Protein AF-A0AAV0XV96-F1 (afdb_monomer_lite)

InterPro domains:
  IPR049012 Mutator-like transposase domain [PF20700] (15-110)

Structure (mmCIF, N/CA/C/O backbone):
data_AF-A0AAV0XV96-F1
#
_entry.id   AF-A0AAV0XV96-F1
#
loop_
_atom_site.group_PDB
_atom_site.id
_atom_site.type_symbol
_atom_site.label_atom_id
_atom_site.label_alt_id
_atom_site.label_comp_id
_atom_site.label_asym_id
_atom_site.label_entity_id
_atom_site.label_seq_id
_atom_site.pdbx_PDB_ins_code
_atom_site.Cartn_x
_atom_site.Cartn_y
_atom_site.Cartn_z
_atom_site.occupancy
_atom_site.B_iso_or_equiv
_atom_site.auth_seq_id
_atom_site.auth_comp_id
_atom_site.auth_asym_id
_atom_site.auth_atom_id
_atom_site.pdbx_PDB_model_num
ATOM 1 N N . MET A 1 1 ? -26.599 -10.083 -24.992 1.00 32.66 1 MET A N 1
ATOM 2 C CA . MET A 1 1 ? -27.400 -9.440 -23.931 1.00 32.66 1 MET A CA 1
ATOM 3 C C . MET A 1 1 ? -26.668 -9.660 -22.615 1.00 32.66 1 MET A C 1
ATOM 5 O O . MET A 1 1 ? -26.864 -10.673 -21.962 1.00 32.66 1 MET A O 1
ATOM 9 N N . ILE A 1 2 ? -25.688 -8.797 -22.332 1.00 37.12 2 ILE A N 1
ATOM 10 C CA . ILE A 1 2 ? -24.841 -8.894 -21.138 1.00 37.12 2 ILE A CA 1
ATOM 11 C C . ILE A 1 2 ? -25.643 -8.289 -19.993 1.00 37.12 2 ILE A C 1
ATOM 13 O O . ILE A 1 2 ? -26.093 -7.149 -20.080 1.00 37.12 2 ILE A O 1
ATOM 17 N N . ILE A 1 3 ? -25.902 -9.105 -18.979 1.00 38.03 3 ILE A N 1
ATOM 18 C CA . ILE A 1 3 ? -26.796 -8.780 -17.876 1.00 38.03 3 ILE A CA 1
ATOM 19 C C . ILE A 1 3 ? -26.149 -7.657 -17.066 1.00 38.03 3 ILE A C 1
ATOM 21 O O . ILE A 1 3 ? -25.098 -7.825 -16.452 1.00 38.03 3 ILE A O 1
ATOM 25 N N . CYS A 1 4 ? -26.800 -6.499 -17.109 1.00 41.72 4 CYS A N 1
ATOM 26 C CA . CYS A 1 4 ? -26.553 -5.348 -16.264 1.00 41.72 4 CYS A CA 1
ATOM 27 C C . CYS A 1 4 ? -26.964 -5.722 -14.833 1.00 41.72 4 CYS A C 1
ATOM 29 O O . CYS A 1 4 ? -28.120 -5.558 -14.448 1.00 41.72 4 CYS A O 1
ATOM 31 N N . ILE A 1 5 ? -26.042 -6.297 -14.056 1.00 44.72 5 ILE A N 1
ATOM 32 C CA . ILE A 1 5 ? -26.267 -6.512 -12.626 1.00 44.72 5 ILE A CA 1
ATOM 33 C C . ILE A 1 5 ? -26.076 -5.166 -11.935 1.00 44.72 5 ILE A C 1
ATOM 35 O O . ILE A 1 5 ? -24.977 -4.620 -11.868 1.00 44.72 5 ILE A O 1
ATOM 39 N N . SER A 1 6 ? -27.217 -4.641 -11.495 1.00 35.25 6 SER A N 1
ATOM 40 C CA . SER A 1 6 ? -27.428 -3.531 -10.574 1.00 35.25 6 SER A CA 1
ATOM 41 C C . SER A 1 6 ? -26.210 -3.204 -9.702 1.00 35.25 6 SER A C 1
ATOM 43 O O . SER A 1 6 ? -25.800 -4.001 -8.857 1.00 35.25 6 SER A O 1
ATOM 45 N N . LEU A 1 7 ? -25.682 -1.990 -9.884 1.00 40.41 7 LEU A N 1
ATOM 46 C CA . LEU A 1 7 ? -24.755 -1.321 -8.976 1.00 40.41 7 LEU A CA 1
ATOM 47 C C . LEU A 1 7 ? -25.396 -1.185 -7.586 1.00 40.41 7 LEU A C 1
ATOM 49 O O . LEU A 1 7 ? -26.029 -0.180 -7.278 1.00 40.41 7 LEU A O 1
ATOM 53 N N . HIS A 1 8 ? -25.199 -2.179 -6.726 1.00 35.69 8 HIS A N 1
ATOM 54 C CA . HIS A 1 8 ? -25.162 -1.956 -5.288 1.00 35.69 8 HIS A CA 1
ATOM 55 C C . HIS A 1 8 ? -23.703 -2.015 -4.849 1.00 35.69 8 HIS A C 1
ATOM 57 O O . HIS A 1 8 ? -23.004 -3.006 -5.044 1.00 35.69 8 HIS A O 1
ATOM 63 N N . ILE A 1 9 ? -23.245 -0.886 -4.318 1.00 42.03 9 ILE A N 1
ATOM 64 C CA . ILE A 1 9 ? -21.891 -0.596 -3.858 1.00 42.03 9 ILE A CA 1
ATOM 65 C C . ILE A 1 9 ? -21.509 -1.585 -2.746 1.00 42.03 9 ILE A C 1
ATOM 67 O O . ILE A 1 9 ? -21.717 -1.327 -1.569 1.00 42.03 9 ILE A O 1
ATOM 71 N N . TYR A 1 10 ? -20.933 -2.720 -3.122 1.00 41.34 10 TYR A N 1
ATOM 72 C CA . TYR A 1 10 ? -19.975 -3.444 -2.298 1.00 41.34 10 TYR A CA 1
ATOM 73 C C . TYR A 1 10 ? -18.677 -3.421 -3.088 1.00 41.34 10 TYR A C 1
ATOM 75 O O . TYR A 1 10 ? -18.564 -4.047 -4.142 1.00 41.34 10 TYR A O 1
ATOM 83 N N . SER A 1 11 ? -17.706 -2.633 -2.625 1.00 51.78 11 SER A N 1
ATOM 84 C CA . SER A 1 11 ? -16.363 -2.657 -3.197 1.00 51.78 11 SER A CA 1
ATOM 85 C C . SER A 1 11 ? -15.722 -3.982 -2.804 1.00 51.78 11 SER A C 1
ATOM 87 O O . SER A 1 11 ? -15.035 -4.092 -1.793 1.00 51.78 11 SER A O 1
ATOM 89 N N . VAL A 1 12 ? -16.035 -5.042 -3.546 1.00 58.38 12 VAL A N 1
ATOM 90 C CA . VAL A 1 12 ? -15.487 -6.346 -3.223 1.00 58.38 12 VAL A CA 1
ATOM 91 C C . VAL A 1 12 ? -13.979 -6.264 -3.437 1.00 58.38 12 VAL A C 1
ATOM 93 O O . VAL A 1 12 ? -13.485 -6.072 -4.552 1.00 58.38 12 VAL A O 1
ATOM 96 N N . LEU A 1 13 ? -13.248 -6.326 -2.327 1.00 71.44 13 LEU A N 1
ATOM 97 C CA . LEU A 1 13 ? -11.799 -6.384 -2.309 1.00 71.44 13 LEU A CA 1
ATOM 98 C C . LEU A 1 13 ? -11.354 -7.671 -3.002 1.00 71.44 13 LEU A C 1
ATOM 100 O O . LEU A 1 13 ? -11.260 -8.725 -2.384 1.00 71.44 13 LEU A O 1
ATOM 104 N N . PHE A 1 14 ? -11.070 -7.583 -4.295 1.00 76.44 14 PHE A N 1
ATOM 105 C CA . PHE A 1 14 ? -10.566 -8.712 -5.065 1.00 76.44 14 PHE A CA 1
ATOM 106 C C . PHE A 1 14 ? -9.098 -8.540 -5.439 1.00 76.44 14 PHE A C 1
ATOM 108 O O . PHE A 1 14 ? -8.624 -7.429 -5.722 1.00 76.44 14 PHE A O 1
ATOM 115 N N . GLY A 1 15 ? -8.385 -9.663 -5.493 1.00 82.75 15 GLY A N 1
ATOM 116 C CA . GLY A 1 15 ? -7.006 -9.731 -5.960 1.00 82.75 15 GLY A CA 1
ATOM 117 C C . GLY A 1 15 ? -5.966 -9.410 -4.893 1.00 82.75 15 GLY A C 1
ATOM 118 O O . GLY A 1 15 ? -6.282 -8.917 -3.811 1.00 82.75 15 GLY A O 1
ATOM 119 N N . ARG A 1 16 ? -4.700 -9.665 -5.229 1.00 87.56 16 ARG A N 1
ATOM 120 C CA . ARG A 1 16 ? -3.553 -9.454 -4.336 1.00 87.56 16 ARG A CA 1
ATOM 121 C C . ARG A 1 16 ? -3.050 -8.009 -4.417 1.00 87.56 16 ARG A C 1
ATOM 123 O O . ARG A 1 16 ? -3.112 -7.386 -5.480 1.00 87.56 16 ARG A O 1
ATOM 130 N N . ARG A 1 17 ? -2.541 -7.480 -3.299 1.00 89.88 17 ARG A N 1
ATOM 131 C CA . ARG A 1 17 ? -1.892 -6.158 -3.206 1.00 89.88 17 ARG A CA 1
ATOM 132 C C . ARG A 1 17 ? -0.466 -6.311 -2.709 1.00 89.88 17 ARG A C 1
ATOM 134 O O . ARG A 1 17 ? -0.184 -7.195 -1.908 1.00 89.88 17 ARG A O 1
ATOM 141 N N . ILE A 1 18 ? 0.405 -5.428 -3.179 1.00 90.06 18 ILE A N 1
ATOM 142 C CA . ILE A 1 18 ? 1.759 -5.289 -2.648 1.00 90.06 18 ILE A CA 1
ATOM 143 C C . ILE A 1 18 ? 1.667 -4.333 -1.464 1.00 90.06 18 ILE A C 1
ATOM 145 O O . ILE A 1 18 ? 1.134 -3.232 -1.609 1.00 90.06 18 ILE A O 1
ATOM 149 N N . VAL A 1 19 ? 2.135 -4.772 -0.299 1.00 92.75 19 VAL A N 1
ATOM 150 C CA . VAL A 1 19 ? 2.025 -4.015 0.951 1.00 92.75 19 VAL A CA 1
ATOM 151 C C . VAL A 1 19 ? 3.321 -4.100 1.748 1.00 92.75 19 VAL A C 1
ATOM 153 O O . VAL A 1 19 ? 3.970 -5.147 1.778 1.00 92.75 19 VAL A O 1
ATOM 156 N N . ASP A 1 20 ? 3.672 -3.014 2.426 1.00 92.69 20 ASP A N 1
ATOM 157 C CA . ASP A 1 20 ? 4.646 -3.017 3.509 1.00 92.69 20 ASP A CA 1
ATOM 158 C C . ASP A 1 20 ? 3.952 -3.536 4.776 1.00 92.69 20 ASP A C 1
ATOM 160 O O . ASP A 1 20 ? 3.213 -2.822 5.457 1.00 92.69 20 ASP A O 1
ATOM 164 N N . ILE A 1 21 ? 4.151 -4.825 5.060 1.00 93.50 21 ILE A N 1
ATOM 165 C CA . ILE A 1 21 ? 3.462 -5.539 6.142 1.00 93.50 21 ILE A CA 1
ATOM 166 C C . ILE A 1 21 ? 3.707 -4.869 7.500 1.00 93.50 21 ILE A C 1
ATOM 168 O O . ILE A 1 21 ? 2.774 -4.738 8.296 1.00 93.50 21 ILE A O 1
ATOM 172 N N . LYS A 1 22 ? 4.938 -4.414 7.764 1.00 93.12 22 LYS A N 1
ATOM 173 C CA . LYS A 1 22 ? 5.265 -3.747 9.027 1.00 93.12 22 LYS A CA 1
ATOM 174 C C . LYS A 1 22 ? 4.489 -2.439 9.150 1.00 93.12 22 LYS A C 1
ATOM 176 O O . LYS A 1 22 ? 3.852 -2.202 10.175 1.00 93.12 22 LYS A O 1
ATOM 181 N N . PHE A 1 23 ? 4.501 -1.630 8.095 1.00 92.88 23 PHE A N 1
ATOM 182 C CA . PHE A 1 23 ? 3.789 -0.357 8.077 1.00 92.88 23 PHE A CA 1
ATOM 183 C C . PHE A 1 23 ? 2.274 -0.527 8.268 1.00 92.88 23 PHE A C 1
ATOM 185 O O . PHE A 1 23 ? 1.639 0.275 8.955 1.00 92.88 23 PHE A O 1
ATOM 192 N N . ILE A 1 24 ? 1.685 -1.586 7.708 1.00 93.81 24 ILE A N 1
ATOM 193 C CA . ILE A 1 24 ? 0.269 -1.918 7.918 1.00 93.81 24 ILE A CA 1
ATOM 194 C C . ILE A 1 24 ? -0.021 -2.226 9.385 1.00 93.81 24 ILE A C 1
ATOM 196 O O . ILE A 1 24 ? -0.930 -1.632 9.964 1.00 93.81 24 ILE A O 1
ATOM 200 N N . PHE A 1 25 ? 0.741 -3.133 10.000 1.00 92.88 25 PHE A N 1
ATOM 201 C CA . PHE A 1 25 ? 0.496 -3.507 11.392 1.00 92.88 25 PHE A CA 1
ATOM 202 C C . PHE A 1 25 ? 0.725 -2.342 12.356 1.00 92.88 25 PHE A C 1
ATOM 204 O O . PHE A 1 25 ? -0.072 -2.160 13.277 1.00 92.88 25 PHE A O 1
ATOM 211 N N . ASP A 1 26 ? 1.735 -1.506 12.110 1.00 92.06 26 ASP A N 1
ATOM 212 C CA . ASP A 1 26 ? 1.980 -0.305 12.911 1.00 92.06 26 ASP A CA 1
ATOM 213 C C . ASP A 1 26 ? 0.784 0.671 12.845 1.00 92.06 26 ASP A C 1
ATOM 215 O O . ASP A 1 26 ? 0.364 1.201 13.875 1.00 92.06 26 ASP A O 1
ATOM 219 N N . GLN A 1 27 ? 0.179 0.865 11.663 1.00 91.69 27 GLN A N 1
ATOM 220 C CA . GLN A 1 27 ? -1.031 1.687 11.502 1.00 91.69 27 GLN A CA 1
ATOM 221 C C . GLN A 1 27 ? -2.247 1.083 12.217 1.00 91.69 27 GLN A C 1
ATOM 223 O O . GLN A 1 27 ? -2.990 1.813 12.874 1.00 91.69 27 GLN A O 1
ATOM 228 N N . ILE A 1 28 ? -2.440 -0.238 12.135 1.00 90.44 28 ILE A N 1
ATOM 229 C CA . ILE A 1 28 ? -3.534 -0.935 12.833 1.00 90.44 28 ILE A CA 1
ATOM 230 C C . ILE A 1 28 ? -3.390 -0.753 14.349 1.00 90.44 28 ILE A C 1
ATOM 232 O O . ILE A 1 28 ? -4.337 -0.333 15.015 1.00 90.44 28 ILE A O 1
ATOM 236 N N . LEU A 1 29 ? -2.199 -0.993 14.901 1.00 88.12 29 LEU A N 1
ATOM 237 C CA . LEU A 1 29 ? -1.934 -0.822 16.332 1.00 88.12 29 LEU A CA 1
ATOM 238 C C . LEU A 1 29 ? -2.086 0.639 16.777 1.00 88.12 29 LEU A C 1
ATOM 240 O O . LEU A 1 29 ? -2.634 0.905 17.848 1.00 88.12 29 LEU A O 1
ATOM 244 N N . ALA A 1 30 ? -1.643 1.593 15.954 1.00 84.81 30 ALA A N 1
ATOM 245 C CA . ALA A 1 30 ? -1.829 3.015 16.225 1.00 84.81 30 ALA A CA 1
ATOM 246 C C . ALA A 1 30 ? -3.312 3.420 16.206 1.00 84.81 30 ALA A C 1
ATOM 248 O O . ALA A 1 30 ? -3.722 4.253 17.022 1.00 84.81 30 ALA A O 1
ATOM 249 N N . SER A 1 31 ? -4.115 2.816 15.321 1.00 80.06 31 SER A N 1
ATOM 250 C CA . SER A 1 31 ? -5.546 3.106 15.201 1.00 80.06 31 SER A CA 1
ATOM 251 C C . SER A 1 31 ? -6.325 2.750 16.469 1.00 80.06 31 SER A C 1
ATOM 253 O O . SER A 1 31 ? -7.132 3.564 16.902 1.00 80.06 31 SER A O 1
ATOM 255 N N . ASN A 1 32 ? -5.988 1.639 17.138 1.00 72.94 32 ASN A N 1
ATOM 256 C CA . ASN A 1 32 ? 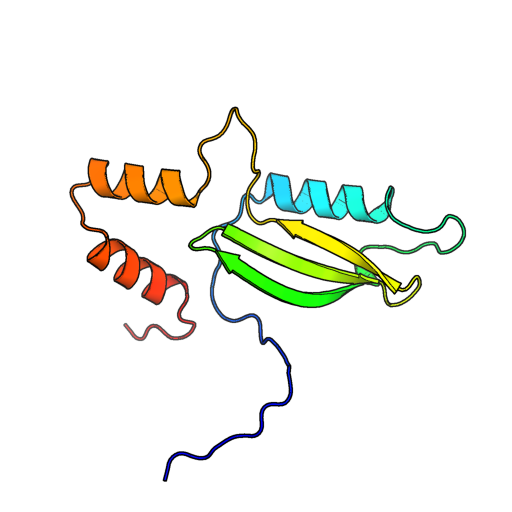-6.643 1.196 18.379 1.00 72.94 32 ASN A CA 1
ATOM 257 C C . ASN A 1 32 ? -6.561 2.218 19.523 1.00 72.94 32 ASN A C 1
ATOM 259 O O . ASN A 1 32 ? -7.459 2.280 20.351 1.00 72.94 32 ASN A O 1
ATOM 263 N N . ASN A 1 33 ? -5.487 3.010 19.587 1.00 61.34 33 ASN A N 1
ATOM 264 C CA . ASN A 1 33 ? -5.147 3.761 20.799 1.00 61.34 33 ASN A CA 1
ATOM 265 C C . ASN A 1 33 ? -5.241 5.286 20.658 1.00 61.34 33 ASN A C 1
ATOM 267 O O . ASN A 1 33 ? -5.324 5.980 21.670 1.00 61.34 33 ASN A O 1
ATOM 271 N N . LYS A 1 34 ? -5.159 5.837 19.438 1.00 60.56 34 LYS A N 1
ATOM 272 C CA . LYS A 1 34 ? -4.940 7.287 19.248 1.00 60.56 34 LYS A CA 1
ATOM 273 C C . LYS A 1 34 ? -6.125 8.055 18.672 1.00 60.56 34 LYS A C 1
ATOM 275 O O . LYS A 1 34 ? -6.275 9.229 18.994 1.00 60.56 34 LYS A O 1
ATOM 280 N N . ASN A 1 35 ? -6.952 7.422 17.845 1.00 61.22 35 ASN A N 1
ATOM 281 C CA . ASN A 1 35 ? -7.894 8.154 16.988 1.00 61.22 35 ASN A CA 1
ATOM 282 C C . ASN A 1 35 ? -9.345 8.094 17.463 1.00 61.22 35 ASN A C 1
ATOM 284 O O . ASN A 1 35 ? -10.223 8.621 16.789 1.00 61.22 35 ASN A O 1
ATOM 288 N N . HIS A 1 36 ? -9.610 7.464 18.604 1.00 70.56 36 HIS A N 1
ATOM 289 C CA . HIS A 1 36 ? -10.966 7.225 19.061 1.00 70.56 36 HIS A CA 1
ATOM 290 C C . HIS A 1 36 ? -11.364 8.064 20.281 1.00 70.56 36 HIS A C 1
ATOM 292 O O . HIS A 1 36 ? -10.529 8.449 21.100 1.00 70.56 36 HIS A O 1
ATOM 298 N N . ILE A 1 37 ? -12.666 8.358 20.395 1.00 68.75 37 ILE A N 1
ATOM 299 C CA . ILE A 1 37 ? -13.235 9.128 21.509 1.00 68.75 37 ILE A CA 1
ATOM 300 C C . ILE A 1 37 ? -13.030 8.346 22.810 1.00 68.75 37 ILE A C 1
ATOM 302 O O . ILE A 1 37 ? -13.539 7.235 22.959 1.00 68.75 37 ILE A O 1
ATOM 306 N N . LYS A 1 38 ? -12.315 8.955 23.766 1.00 59.94 38 LYS A N 1
ATOM 307 C CA . LYS A 1 38 ? -12.121 8.408 25.116 1.00 59.94 38 LYS A CA 1
ATOM 308 C C . LYS A 1 38 ? -13.491 8.160 25.759 1.00 59.94 38 LYS A C 1
ATOM 310 O O . LYS A 1 38 ? -14.216 9.111 26.032 1.00 59.94 38 LYS A O 1
ATOM 315 N N . GLY A 1 39 ? -13.841 6.892 25.968 1.00 59.38 39 GLY A N 1
ATOM 316 C CA . GLY A 1 39 ? -15.117 6.470 26.562 1.00 59.38 39 GLY A CA 1
ATOM 317 C C . GLY A 1 39 ? -15.744 5.261 25.869 1.00 59.38 39 GLY A C 1
ATOM 318 O O . GLY A 1 39 ? -16.410 4.466 26.523 1.00 59.38 39 GLY A O 1
ATOM 319 N N . PHE A 1 40 ? -15.463 5.072 24.578 1.00 60.44 40 PHE A N 1
ATOM 320 C CA . PHE A 1 40 ? -15.741 3.822 23.878 1.00 60.44 40 PHE A CA 1
ATOM 321 C C . PHE A 1 40 ? -14.430 3.038 23.785 1.00 60.44 40 PHE A C 1
ATOM 323 O O . PHE A 1 40 ? -13.465 3.532 23.210 1.00 60.44 40 PHE A O 1
ATOM 330 N N . ASP A 1 41 ? -14.376 1.840 24.365 1.00 71.25 41 ASP A N 1
ATOM 331 C CA . ASP A 1 41 ? -13.237 0.914 24.256 1.00 71.25 41 ASP A CA 1
ATOM 332 C C . ASP A 1 41 ? -13.202 0.280 22.853 1.00 71.25 41 ASP A C 1
ATOM 334 O O . ASP A 1 41 ? -13.448 -0.909 22.642 1.00 71.25 41 ASP A O 1
ATOM 338 N N . CYS A 1 42 ? -13.063 1.121 21.830 1.00 78.31 42 CYS A N 1
ATOM 339 C CA . CYS A 1 42 ? -13.137 0.691 20.446 1.00 78.31 42 CYS A CA 1
ATOM 340 C C . CYS A 1 42 ? -11.769 0.255 19.924 1.00 78.31 42 CYS A C 1
ATOM 342 O O . CYS A 1 42 ? -10.809 1.016 19.900 1.00 78.31 42 CYS A O 1
ATOM 344 N N . SER A 1 43 ? -11.742 -0.979 19.428 1.00 83.75 43 SER A N 1
ATOM 345 C CA . SER A 1 43 ? -10.624 -1.585 18.714 1.00 83.75 43 SER A CA 1
ATOM 346 C C . SER A 1 43 ? -10.882 -1.594 17.202 1.00 83.75 43 SER A C 1
ATOM 348 O O . SER A 1 43 ? -12.024 -1.477 16.746 1.00 83.75 43 SER A O 1
ATOM 350 N N . PHE A 1 44 ? -9.832 -1.810 16.413 1.00 85.06 44 PHE A N 1
ATOM 351 C CA . PHE A 1 44 ? -9.877 -2.015 14.968 1.00 85.06 44 PHE A CA 1
ATOM 352 C C . PHE A 1 44 ? -10.835 -3.146 14.570 1.00 85.06 44 PHE A C 1
ATOM 354 O O . PHE A 1 44 ? -11.464 -3.065 13.522 1.00 85.06 44 PHE A O 1
ATOM 361 N N . ILE A 1 45 ? -11.035 -4.145 15.439 1.00 87.19 45 ILE A N 1
ATOM 362 C CA . ILE A 1 45 ? -12.024 -5.225 15.251 1.00 87.19 45 ILE A CA 1
ATOM 363 C C . ILE A 1 45 ? -13.447 -4.669 15.060 1.00 87.19 45 ILE A C 1
ATOM 365 O O . ILE A 1 45 ? -14.243 -5.237 14.316 1.00 87.19 45 ILE A O 1
ATOM 369 N N . ASN A 1 46 ? -13.759 -3.528 15.681 1.00 87.38 46 ASN A N 1
ATOM 370 C CA . ASN A 1 46 ? -15.058 -2.862 15.562 1.00 87.38 46 ASN A CA 1
ATOM 371 C C . ASN A 1 46 ? -15.166 -1.984 14.306 1.00 87.38 46 ASN A C 1
ATOM 373 O O . ASN A 1 46 ? -16.147 -1.252 14.152 1.00 87.38 46 ASN A O 1
ATOM 377 N N . SER A 1 47 ? -14.158 -1.998 13.434 1.00 88.31 47 SER A N 1
ATOM 378 C CA . SER A 1 47 ? -14.139 -1.215 12.204 1.00 88.31 47 SER A CA 1
ATOM 379 C C . SER A 1 47 ? -14.553 -2.050 11.002 1.00 88.31 47 SER A C 1
ATOM 381 O O . SER A 1 47 ? -14.157 -3.202 10.848 1.00 88.31 47 SER A O 1
ATOM 383 N N . GLU A 1 48 ? -15.344 -1.450 10.120 1.00 91.56 48 GLU A N 1
ATOM 384 C CA . GLU A 1 48 ? -15.664 -2.005 8.810 1.00 91.56 48 GLU A CA 1
ATOM 385 C C . GLU A 1 48 ? -14.910 -1.271 7.717 1.00 91.56 48 GLU A C 1
ATOM 387 O O . GLU A 1 48 ? -14.711 -0.059 7.778 1.00 91.56 48 GLU A O 1
ATOM 392 N N . LEU A 1 49 ? -14.502 -2.010 6.692 1.00 90.94 49 LEU A N 1
ATOM 393 C CA . LEU A 1 49 ? -13.973 -1.407 5.486 1.00 90.94 49 LEU A CA 1
ATOM 394 C C . LEU A 1 49 ? -15.117 -0.801 4.669 1.00 90.94 49 LEU A C 1
ATOM 396 O O . LEU A 1 49 ? -16.033 -1.510 4.261 1.00 90.94 49 LEU A O 1
ATOM 400 N N . ILE A 1 50 ? -15.011 0.487 4.363 1.00 91.56 50 ILE A N 1
ATOM 401 C CA . ILE A 1 50 ? -15.949 1.201 3.493 1.00 91.56 50 ILE A CA 1
ATOM 402 C C . ILE A 1 50 ? -15.528 1.058 2.030 1.00 91.56 50 ILE A C 1
ATOM 404 O O . ILE A 1 50 ? -16.339 0.759 1.152 1.00 91.56 50 ILE A O 1
ATOM 408 N N . LYS A 1 51 ? -14.252 1.347 1.752 1.00 89.56 51 LYS A N 1
ATOM 409 C CA . LYS A 1 51 ? -13.723 1.401 0.386 1.00 89.56 51 LYS A CA 1
ATOM 410 C C . LYS A 1 51 ? -12.212 1.241 0.333 1.00 89.56 51 LYS A C 1
ATOM 412 O O . LYS A 1 51 ? -11.494 1.525 1.290 1.00 89.56 51 LYS A O 1
ATOM 417 N N . GLU A 1 52 ? -11.741 0.877 -0.850 1.00 90.94 52 GLU A N 1
ATOM 418 C CA . GLU A 1 52 ? -10.336 0.898 -1.238 1.00 90.94 52 GLU A CA 1
ATOM 419 C C . GLU A 1 52 ? -10.140 1.874 -2.401 1.00 90.94 52 GLU A C 1
ATOM 421 O O . GLU A 1 52 ? -10.855 1.817 -3.402 1.00 90.94 52 GLU A O 1
ATOM 426 N N . THR A 1 53 ? -9.131 2.734 -2.292 1.00 90.6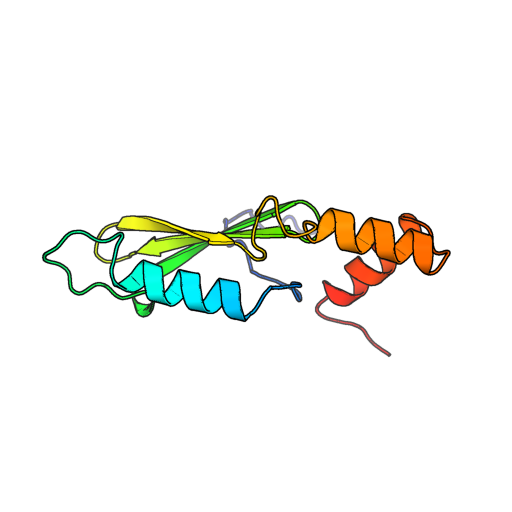9 53 THR A N 1
ATOM 427 C CA . THR A 1 53 ? -8.644 3.566 -3.395 1.00 90.69 53 THR A CA 1
ATOM 428 C C . THR A 1 53 ? -7.293 3.036 -3.852 1.00 90.69 53 THR A C 1
ATOM 430 O O . THR A 1 53 ? -6.409 2.797 -3.031 1.00 90.69 53 THR A O 1
ATOM 433 N N . ARG A 1 54 ? -7.106 2.889 -5.166 1.00 89.19 54 ARG A N 1
ATOM 434 C CA . ARG A 1 54 ? -5.856 2.403 -5.766 1.00 89.19 54 ARG A CA 1
ATOM 435 C C . ARG A 1 54 ? -5.248 3.472 -6.667 1.00 89.19 54 ARG A C 1
ATOM 437 O O . ARG A 1 54 ? -5.939 4.029 -7.518 1.00 89.19 54 ARG A O 1
ATOM 444 N N . LYS A 1 55 ? -3.953 3.731 -6.503 1.00 89.88 55 LYS A N 1
ATOM 445 C CA . LYS A 1 55 ? -3.142 4.610 -7.356 1.00 89.88 55 LYS A CA 1
ATOM 446 C C . LYS A 1 55 ? -1.907 3.828 -7.801 1.00 89.88 55 LYS A C 1
ATOM 448 O O . LYS A 1 55 ? -0.878 3.848 -7.128 1.00 89.88 55 LYS A O 1
ATOM 453 N N . GLY A 1 56 ? -2.027 3.098 -8.909 1.00 89.75 56 GLY A N 1
ATOM 454 C CA . GLY A 1 56 ? -1.015 2.121 -9.321 1.00 89.75 56 GLY A CA 1
ATOM 455 C C . GLY A 1 56 ? -0.933 0.960 -8.324 1.00 89.75 56 GLY A C 1
ATOM 456 O O . GLY A 1 56 ? -1.941 0.312 -8.048 1.00 89.75 56 GLY A O 1
ATOM 457 N N . PHE A 1 57 ? 0.255 0.726 -7.773 1.00 91.00 57 PHE A N 1
ATOM 458 C CA . PHE A 1 57 ? 0.529 -0.262 -6.728 1.00 91.00 57 PHE A CA 1
ATOM 459 C C . PHE A 1 57 ? 0.253 0.254 -5.309 1.00 91.00 57 PHE A C 1
ATOM 461 O O . PHE A 1 57 ? 0.110 -0.555 -4.396 1.00 91.00 57 PHE A O 1
ATOM 468 N N . HIS A 1 58 ? 0.137 1.571 -5.108 1.00 92.94 58 HIS A N 1
ATOM 469 C CA . HIS A 1 58 ? -0.239 2.133 -3.810 1.00 92.94 58 HIS A CA 1
ATOM 470 C C . HIS A 1 58 ? -1.751 2.006 -3.577 1.00 92.94 58 HIS A C 1
ATOM 472 O O . HIS A 1 58 ? -2.555 2.380 -4.438 1.00 92.94 58 HIS A O 1
ATOM 478 N N . CYS A 1 59 ? -2.139 1.520 -2.401 1.00 92.75 59 CYS A N 1
ATOM 479 C CA . CYS A 1 59 ? -3.529 1.341 -1.992 1.00 92.75 59 CYS A CA 1
ATOM 480 C C . CYS A 1 59 ? -3.810 2.080 -0.682 1.00 92.75 59 CYS A C 1
ATOM 482 O O . CYS A 1 59 ? -2.955 2.164 0.199 1.00 92.75 59 CYS A O 1
ATOM 484 N N . SER A 1 60 ? -5.026 2.598 -0.552 1.00 93.56 60 SER A N 1
ATOM 485 C CA . SER A 1 60 ? -5.530 3.210 0.676 1.00 93.56 60 SER A CA 1
ATOM 486 C C . SER A 1 60 ? -6.883 2.601 1.018 1.00 93.56 60 SER A C 1
ATOM 488 O O . SER A 1 60 ? -7.807 2.645 0.203 1.00 93.56 60 SER A O 1
ATOM 490 N N . TRP A 1 61 ? -7.001 2.045 2.217 1.00 93.50 61 TRP A N 1
ATOM 491 C CA . TRP A 1 61 ? -8.219 1.439 2.740 1.00 93.50 61 TRP A CA 1
ATOM 492 C C . TRP A 1 61 ? -8.857 2.363 3.763 1.00 93.50 61 TRP A C 1
ATOM 494 O O . TRP A 1 61 ? -8.203 2.812 4.702 1.00 93.50 61 TRP A O 1
ATOM 504 N N . PHE A 1 62 ? -10.138 2.640 3.565 1.00 92.00 62 PHE A N 1
ATOM 505 C CA . PHE A 1 62 ? -10.928 3.514 4.416 1.00 92.00 62 PHE A CA 1
ATOM 506 C C . PHE A 1 62 ? -11.783 2.639 5.314 1.00 92.00 62 PHE A C 1
ATOM 508 O O . PHE A 1 62 ? -12.670 1.933 4.831 1.00 92.00 62 PHE A O 1
ATOM 515 N N . PHE A 1 63 ? -11.503 2.688 6.606 1.00 91.00 63 PHE A N 1
ATOM 516 C CA . PHE A 1 63 ? -12.234 1.975 7.636 1.00 91.00 63 PHE A CA 1
ATOM 517 C C . PHE A 1 63 ? -13.110 2.945 8.413 1.00 91.00 63 PHE A C 1
ATOM 519 O O . PHE A 1 63 ? -12.701 4.076 8.652 1.00 91.00 63 PHE A O 1
ATOM 526 N N . LYS A 1 64 ? -14.283 2.497 8.849 1.00 90.62 64 LYS A N 1
ATOM 527 C CA . LYS A 1 64 ? -15.152 3.235 9.764 1.00 90.62 64 LYS A CA 1
ATOM 528 C C . LYS A 1 64 ? -15.472 2.386 10.973 1.00 90.62 64 LYS A C 1
ATOM 530 O O . LYS A 1 64 ? -15.904 1.244 10.845 1.00 90.62 64 LYS A O 1
ATOM 535 N N . CYS A 1 65 ? -15.265 2.947 12.156 1.00 89.81 65 CYS A N 1
ATOM 536 C CA . CYS A 1 65 ? -15.636 2.284 13.396 1.00 89.81 65 CYS A CA 1
ATOM 537 C C . CYS A 1 65 ? -17.160 2.260 13.550 1.00 89.81 65 CYS A C 1
ATOM 539 O O . CYS A 1 65 ? -17.792 3.313 13.530 1.00 89.81 65 CYS A O 1
ATOM 541 N N . LYS A 1 66 ? -17.750 1.086 13.785 1.00 88.19 66 LYS A N 1
ATOM 542 C CA . LYS A 1 66 ? -19.200 0.939 14.003 1.00 88.19 66 LYS A CA 1
ATOM 543 C C . LYS A 1 66 ? -19.681 1.532 15.329 1.00 88.19 66 LYS A C 1
ATOM 545 O O . LYS A 1 66 ? -20.862 1.816 15.474 1.00 88.19 66 LYS A O 1
ATOM 550 N N . MET A 1 67 ? -18.772 1.706 16.291 1.00 87.12 67 MET A N 1
ATOM 551 C CA . MET A 1 67 ? -19.092 2.195 17.636 1.00 87.12 67 MET A CA 1
ATOM 552 C C . MET A 1 67 ? -19.063 3.723 17.700 1.00 87.12 67 MET A C 1
ATOM 554 O O . MET A 1 67 ? -20.027 4.348 18.125 1.00 87.12 67 MET A O 1
ATOM 558 N N . CYS A 1 68 ? -17.957 4.336 17.264 1.00 86.38 68 CYS A N 1
ATOM 559 C CA . CYS A 1 68 ? -17.752 5.782 17.378 1.00 86.38 68 CYS A CA 1
ATOM 560 C C . CYS A 1 68 ? -17.859 6.532 16.040 1.00 86.38 68 CYS A C 1
ATOM 562 O O . CYS A 1 68 ? -17.668 7.744 16.015 1.00 86.38 68 CYS A O 1
ATOM 564 N N . ASN A 1 69 ? -18.125 5.834 14.928 1.00 86.75 69 ASN A N 1
ATOM 565 C CA . ASN A 1 69 ? -18.270 6.389 13.574 1.00 86.75 69 ASN A CA 1
ATOM 566 C C . ASN A 1 69 ? -17.052 7.138 13.005 1.00 86.75 69 ASN A C 1
ATOM 568 O O . ASN A 1 69 ? -17.173 7.777 11.962 1.00 86.75 69 ASN A O 1
ATOM 572 N N . ILE A 1 70 ? -15.882 7.032 13.640 1.00 87.56 70 ILE A N 1
ATOM 573 C CA . ILE A 1 70 ? -14.645 7.661 13.161 1.00 87.56 70 ILE A CA 1
ATOM 574 C C . ILE A 1 70 ? -14.079 6.868 11.990 1.00 87.56 70 ILE A C 1
ATOM 576 O O . ILE A 1 70 ? -14.059 5.633 12.015 1.00 87.56 70 ILE A O 1
ATOM 580 N N . GLU A 1 71 ? -13.609 7.600 10.983 1.00 89.31 71 GLU A N 1
ATOM 581 C CA . GLU A 1 71 ? -12.941 7.045 9.817 1.00 89.31 71 GLU A CA 1
ATOM 582 C C . GLU A 1 71 ? -11.422 7.019 10.009 1.00 89.31 71 GLU A C 1
ATOM 584 O O . GLU A 1 71 ? -10.807 8.018 10.384 1.00 89.31 71 GLU A O 1
ATOM 589 N N . THR A 1 72 ? -10.816 5.875 9.708 1.00 90.44 72 THR A N 1
ATOM 590 C CA . THR A 1 72 ? -9.369 5.663 9.733 1.00 90.44 72 THR A CA 1
ATOM 591 C C . THR A 1 72 ? -8.914 5.222 8.352 1.00 90.44 72 THR A C 1
ATOM 593 O O . THR A 1 72 ? -9.536 4.368 7.720 1.00 90.44 72 THR A O 1
ATOM 596 N N . ILE A 1 73 ? -7.803 5.784 7.884 1.00 92.31 73 ILE A N 1
ATOM 597 C CA . ILE A 1 73 ? -7.192 5.410 6.611 1.00 92.31 73 ILE A CA 1
ATOM 598 C C . ILE A 1 73 ? -5.947 4.583 6.905 1.00 92.31 73 ILE A C 1
ATOM 600 O O . ILE A 1 73 ? -5.091 5.011 7.675 1.00 92.31 73 ILE A O 1
ATOM 604 N N . ILE A 1 74 ? -5.850 3.416 6.275 1.00 93.19 74 ILE A N 1
ATOM 605 C CA . ILE A 1 74 ? -4.656 2.571 6.292 1.00 93.19 74 ILE A CA 1
ATOM 606 C C . ILE A 1 74 ? -4.063 2.567 4.887 1.00 93.19 74 ILE A C 1
ATOM 608 O O . ILE A 1 74 ? -4.781 2.369 3.906 1.00 93.19 74 ILE A O 1
ATOM 612 N N . GLN A 1 75 ? -2.758 2.783 4.776 1.00 94.69 75 GLN A N 1
ATOM 613 C CA . GLN A 1 75 ? -2.045 2.856 3.500 1.00 94.69 75 GLN A CA 1
ATOM 614 C C . GLN A 1 75 ? -1.114 1.658 3.298 1.00 94.69 75 GLN A C 1
ATOM 616 O O . GLN A 1 75 ? -0.509 1.172 4.251 1.00 94.69 75 GLN A O 1
ATOM 621 N N . SER A 1 76 ? -0.981 1.202 2.048 1.00 93.75 76 SER A N 1
ATOM 622 C CA . SER A 1 76 ? -0.192 0.017 1.672 1.00 93.75 76 SER A CA 1
ATOM 623 C C . SER A 1 76 ? 1.312 0.186 1.810 1.00 93.75 76 SER A C 1
ATOM 625 O O . SER A 1 76 ? 2.020 -0.802 1.950 1.00 93.75 76 SER A O 1
ATOM 627 N N . ASP A 1 77 ? 1.804 1.409 1.688 1.00 92.19 77 ASP A N 1
ATOM 628 C CA . ASP A 1 77 ? 3.223 1.735 1.734 1.00 92.19 77 ASP A CA 1
ATOM 629 C C . ASP A 1 77 ? 3.376 3.143 2.302 1.00 92.19 77 ASP A C 1
ATOM 631 O O . ASP A 1 77 ? 2.464 3.969 2.178 1.00 92.19 77 ASP A O 1
ATOM 635 N N . ILE A 1 78 ? 4.516 3.388 2.933 1.00 85.06 78 ILE A N 1
ATOM 636 C CA . ILE A 1 78 ? 4.821 4.669 3.554 1.00 85.06 78 ILE A CA 1
ATOM 637 C C . ILE A 1 78 ? 5.210 5.688 2.481 1.00 85.06 78 ILE A C 1
ATOM 639 O O . ILE A 1 78 ? 6.032 5.410 1.609 1.00 85.06 78 ILE A O 1
ATOM 643 N N . ASP A 1 79 ? 4.633 6.883 2.564 1.00 74.25 79 ASP A N 1
ATOM 644 C CA . ASP A 1 79 ? 5.006 8.020 1.720 1.00 74.25 79 ASP A CA 1
ATOM 645 C C . ASP A 1 79 ? 5.996 8.903 2.504 1.00 74.25 79 ASP A C 1
ATOM 647 O O . ASP A 1 79 ? 5.670 9.994 2.969 1.00 74.25 79 ASP A O 1
ATOM 651 N N . ASP A 1 80 ? 7.195 8.363 2.757 1.00 80.38 80 ASP A N 1
ATOM 652 C CA . ASP A 1 80 ? 8.286 9.066 3.446 1.00 80.38 80 ASP A CA 1
ATOM 653 C C . ASP A 1 80 ? 9.319 9.590 2.439 1.00 80.38 80 ASP A C 1
ATOM 655 O O . ASP A 1 80 ? 9.607 8.954 1.425 1.00 80.38 80 ASP A O 1
ATOM 659 N N . LYS A 1 81 ? 9.940 10.733 2.745 1.00 76.69 81 LYS A N 1
ATOM 660 C CA . LYS A 1 81 ? 10.989 11.348 1.916 1.00 76.69 81 LYS A CA 1
ATOM 661 C C . LYS A 1 81 ? 12.228 10.459 1.784 1.00 76.69 81 LYS A C 1
ATOM 663 O O . LYS A 1 81 ? 12.960 10.592 0.807 1.00 76.69 81 LYS A O 1
ATOM 668 N N . ASN A 1 82 ? 12.450 9.563 2.745 1.00 84.69 82 ASN A N 1
ATOM 669 C CA . ASN A 1 82 ? 13.622 8.690 2.795 1.00 84.69 82 ASN A CA 1
ATOM 670 C C . ASN A 1 82 ? 13.429 7.348 2.069 1.00 84.69 82 ASN A C 1
ATOM 672 O O . ASN A 1 82 ? 14.390 6.591 1.933 1.00 84.69 82 ASN A O 1
ATOM 676 N N . LYS A 1 83 ? 12.213 7.032 1.603 1.00 86.06 83 LYS A N 1
ATOM 677 C CA . LYS A 1 83 ? 11.906 5.775 0.909 1.00 86.06 83 LYS A CA 1
ATOM 678 C C . LYS A 1 83 ? 11.422 6.071 -0.507 1.00 86.06 83 LYS A C 1
ATOM 680 O O . LYS A 1 83 ? 10.702 7.033 -0.747 1.00 86.06 83 LYS A O 1
ATOM 685 N N . ILE A 1 84 ? 11.807 5.234 -1.467 1.00 89.50 84 ILE A N 1
ATOM 686 C CA . ILE A 1 84 ? 11.259 5.314 -2.824 1.00 89.50 84 ILE A CA 1
ATOM 687 C C . ILE A 1 84 ? 9.819 4.772 -2.779 1.00 89.50 84 ILE A C 1
ATOM 689 O O . ILE A 1 84 ? 9.650 3.602 -2.434 1.00 89.50 84 ILE A O 1
ATOM 693 N N . PRO A 1 85 ? 8.794 5.559 -3.162 1.00 90.19 85 PRO A N 1
ATOM 694 C CA . PRO A 1 85 ? 7.415 5.080 -3.197 1.00 90.19 85 PRO A CA 1
ATOM 695 C C . PRO A 1 85 ? 7.257 3.885 -4.140 1.00 90.19 85 PRO A C 1
ATOM 697 O O . PRO A 1 85 ? 7.834 3.889 -5.234 1.00 90.19 85 PRO A O 1
ATOM 700 N N . ILE A 1 86 ? 6.417 2.910 -3.780 1.00 92.25 86 ILE A N 1
ATOM 701 C CA . ILE A 1 86 ? 6.257 1.653 -4.534 1.00 92.25 86 ILE A CA 1
ATOM 702 C C . ILE A 1 86 ? 6.075 1.825 -6.051 1.00 92.25 86 ILE A C 1
ATOM 704 O O . ILE A 1 86 ? 6.694 1.108 -6.832 1.00 92.25 86 ILE A O 1
ATOM 708 N N . ASN A 1 87 ? 5.288 2.805 -6.503 1.00 91.81 87 ASN A N 1
ATOM 709 C CA . ASN A 1 87 ? 5.075 3.037 -7.937 1.00 91.81 87 ASN A CA 1
ATOM 710 C C . ASN A 1 87 ? 6.374 3.400 -8.669 1.00 91.81 87 ASN A C 1
ATOM 712 O O . ASN A 1 87 ? 6.618 2.919 -9.774 1.00 91.81 87 ASN A O 1
ATOM 716 N N . LYS A 1 88 ? 7.215 4.231 -8.041 1.00 92.56 88 LYS A N 1
ATOM 717 C CA . LYS A 1 88 ? 8.537 4.583 -8.570 1.00 92.56 88 LYS A CA 1
ATOM 718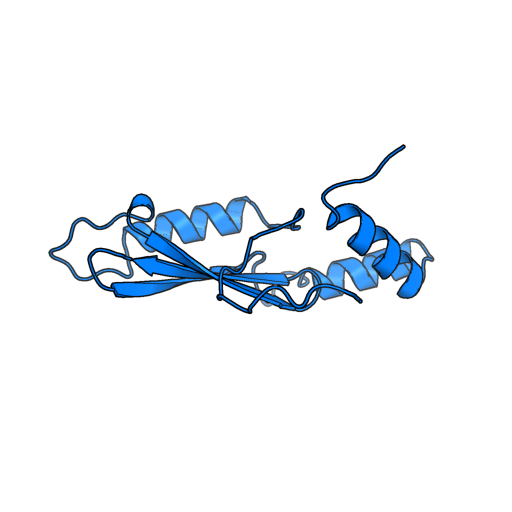 C C . LYS A 1 88 ? 9.495 3.404 -8.465 1.00 92.56 88 LYS A C 1
ATOM 720 O O . LYS A 1 88 ? 10.262 3.179 -9.391 1.00 92.56 88 LYS A O 1
ATOM 725 N N . ALA A 1 89 ? 9.428 2.632 -7.380 1.00 93.00 89 ALA A N 1
ATOM 726 C CA . ALA A 1 89 ? 10.255 1.442 -7.215 1.00 93.00 89 ALA A CA 1
ATOM 727 C C . ALA A 1 89 ? 9.997 0.424 -8.338 1.00 93.00 89 ALA A C 1
ATOM 729 O O . ALA A 1 89 ? 10.948 -0.060 -8.946 1.00 93.00 89 ALA A O 1
ATOM 730 N N . VAL A 1 90 ? 8.728 0.170 -8.682 1.00 93.44 90 VAL A N 1
ATOM 731 C CA . VAL A 1 90 ? 8.364 -0.732 -9.786 1.00 93.44 90 VAL A CA 1
ATOM 732 C C . VAL A 1 90 ? 8.824 -0.187 -11.141 1.00 93.44 90 VAL A C 1
ATOM 734 O O . VAL A 1 90 ? 9.384 -0.946 -11.925 1.00 93.44 90 VAL A O 1
ATOM 737 N N . ALA A 1 91 ? 8.646 1.109 -11.413 1.00 92.62 91 ALA A N 1
ATOM 738 C CA . ALA A 1 91 ? 9.118 1.719 -12.661 1.00 92.62 91 ALA A CA 1
ATOM 739 C C . ALA A 1 91 ? 10.656 1.692 -12.791 1.00 92.62 91 ALA A C 1
ATOM 741 O O . ALA A 1 91 ? 11.199 1.413 -13.857 1.00 92.62 91 ALA A O 1
ATOM 742 N N . ASN A 1 92 ? 11.383 1.928 -11.698 1.00 94.12 92 ASN A N 1
ATOM 743 C CA . ASN A 1 92 ? 12.844 1.840 -11.700 1.00 94.12 92 ASN A CA 1
ATOM 744 C C . ASN A 1 92 ? 13.309 0.392 -11.893 1.00 94.12 92 ASN A C 1
ATOM 746 O O . ASN A 1 92 ? 14.230 0.141 -12.668 1.00 94.12 92 ASN A O 1
ATOM 750 N N . ALA A 1 93 ? 12.650 -0.563 -11.231 1.00 93.88 93 ALA A N 1
ATOM 751 C CA . ALA A 1 93 ? 12.933 -1.983 -11.394 1.00 93.88 93 ALA A CA 1
ATOM 752 C C . ALA A 1 93 ? 12.651 -2.458 -12.826 1.00 93.88 93 ALA A C 1
ATOM 754 O O . ALA A 1 93 ? 13.448 -3.211 -13.379 1.00 93.88 93 ALA A O 1
ATOM 755 N N . SER A 1 94 ? 11.570 -1.988 -13.459 1.00 94.62 94 SER A N 1
ATOM 756 C CA . SER A 1 94 ? 11.258 -2.359 -14.841 1.00 94.62 94 SER A CA 1
ATOM 757 C C . SER A 1 94 ? 12.340 -1.896 -15.811 1.00 94.62 94 SER A C 1
ATOM 759 O O . SER A 1 94 ? 12.788 -2.680 -16.643 1.00 94.62 94 SER A O 1
ATOM 761 N N . ILE A 1 95 ? 12.827 -0.661 -15.643 1.00 94.00 95 ILE A N 1
ATOM 762 C CA . ILE A 1 95 ? 13.935 -0.120 -16.441 1.00 94.00 95 ILE A CA 1
ATOM 763 C C . ILE A 1 95 ? 15.218 -0.923 -16.198 1.00 94.00 95 ILE A C 1
ATOM 765 O O . IL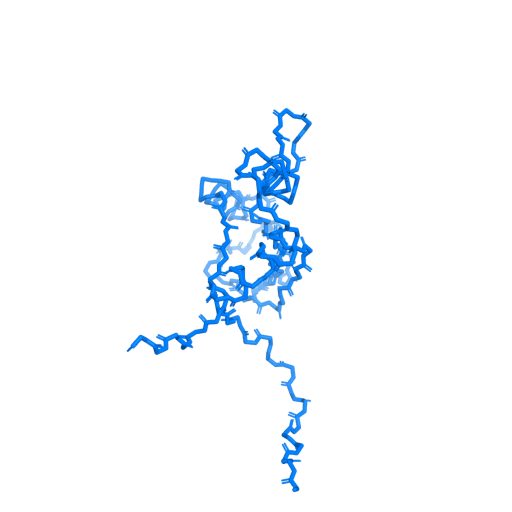E A 1 95 ? 15.883 -1.304 -17.156 1.00 94.00 95 ILE A O 1
ATOM 769 N N . ALA A 1 96 ? 15.546 -1.222 -14.937 1.00 95.75 96 ALA A N 1
ATOM 770 C CA . ALA A 1 96 ? 16.755 -1.967 -14.581 1.00 95.75 96 ALA A CA 1
ATOM 771 C C . ALA A 1 96 ? 16.768 -3.400 -15.143 1.00 95.75 96 ALA A C 1
ATOM 773 O O . ALA A 1 96 ? 17.824 -3.903 -15.516 1.00 95.75 96 ALA A O 1
ATOM 774 N N . VAL A 1 97 ? 15.601 -4.047 -15.222 1.00 95.31 97 VAL A N 1
ATOM 775 C CA . VAL A 1 97 ? 15.440 -5.400 -15.786 1.00 95.31 97 VAL A CA 1
ATOM 776 C C . VAL A 1 97 ? 15.293 -5.373 -17.318 1.00 95.31 97 VAL A C 1
ATOM 778 O O . VAL A 1 97 ? 15.373 -6.414 -17.964 1.00 95.31 97 VAL A O 1
ATOM 781 N N . GLY A 1 98 ? 15.119 -4.196 -17.924 1.00 94.69 98 GLY A N 1
ATOM 782 C CA . GLY A 1 98 ? 14.972 -4.043 -19.373 1.00 94.69 98 GLY A CA 1
ATOM 783 C C . GLY A 1 98 ? 13.573 -4.369 -19.906 1.00 94.69 98 GLY A C 1
ATOM 784 O O . GLY A 1 98 ? 13.434 -4.659 -21.092 1.00 94.69 98 GLY A O 1
ATOM 785 N N . ILE A 1 99 ? 12.538 -4.319 -19.057 1.00 94.12 99 ILE A N 1
ATOM 786 C CA . ILE A 1 99 ? 11.137 -4.520 -19.462 1.00 94.12 99 ILE A CA 1
ATOM 787 C C . ILE A 1 99 ? 10.376 -3.191 -19.552 1.00 94.12 99 ILE A C 1
ATOM 789 O O . ILE A 1 99 ? 10.618 -2.244 -18.799 1.00 94.12 99 ILE A O 1
ATOM 793 N N . GLY A 1 100 ? 9.416 -3.123 -20.473 1.00 91.38 100 GLY A N 1
ATOM 794 C CA . GLY A 1 100 ? 8.578 -1.942 -20.689 1.00 91.38 100 GLY A CA 1
ATOM 795 C C . GLY A 1 100 ? 7.376 -1.845 -19.740 1.00 91.38 100 GLY A C 1
ATOM 796 O O . GLY A 1 100 ? 6.954 -2.822 -19.120 1.00 91.38 100 GLY A O 1
ATOM 797 N N . TYR A 1 101 ? 6.752 -0.662 -19.685 1.00 89.50 101 TYR A N 1
ATOM 798 C CA . TYR A 1 101 ? 5.536 -0.416 -18.891 1.00 89.50 101 TYR A CA 1
ATOM 799 C C . TYR A 1 101 ? 4.362 -1.340 -19.255 1.00 89.50 101 TYR A C 1
ATOM 801 O O . TYR A 1 101 ? 3.592 -1.721 -18.374 1.00 89.50 101 TYR A O 1
ATOM 809 N N . SER A 1 102 ? 4.223 -1.721 -20.528 1.00 91.81 102 SER A N 1
ATOM 810 C CA . SER A 1 102 ? 3.191 -2.662 -20.987 1.00 91.81 102 SER A CA 1
ATOM 811 C C . SER A 1 102 ? 3.345 -4.038 -20.334 1.00 91.81 102 SER A C 1
ATOM 813 O O . SER A 1 102 ? 2.381 -4.562 -19.781 1.00 91.81 102 SER A O 1
ATOM 815 N N . GLN A 1 103 ? 4.569 -4.566 -20.296 1.00 93.69 103 GLN A N 1
ATOM 816 C CA . GLN A 1 103 ? 4.883 -5.860 -19.682 1.00 93.69 103 GLN A CA 1
ATOM 817 C C . GLN A 1 103 ? 4.655 -5.833 -18.164 1.00 93.69 103 GLN A C 1
ATOM 819 O O . GLN A 1 103 ? 4.088 -6.765 -17.596 1.00 93.69 103 GLN A O 1
ATOM 824 N N . VAL A 1 104 ? 5.022 -4.733 -17.498 1.00 92.69 104 VAL A N 1
ATOM 825 C CA . VAL A 1 104 ? 4.713 -4.529 -16.071 1.00 92.69 104 VAL A CA 1
ATOM 826 C C . VAL A 1 104 ? 3.204 -4.513 -15.833 1.00 92.69 104 VAL A C 1
ATOM 828 O O . VAL A 1 104 ? 2.723 -5.083 -14.850 1.00 92.69 104 VAL A O 1
ATOM 831 N N . ASN A 1 105 ? 2.436 -3.876 -16.720 1.00 90.38 105 ASN A N 1
ATOM 832 C CA . ASN A 1 105 ? 0.986 -3.825 -16.595 1.00 90.38 105 ASN A CA 1
ATOM 833 C C . ASN A 1 105 ? 0.361 -5.225 -16.721 1.00 90.38 105 ASN A C 1
ATOM 835 O O . ASN A 1 105 ? -0.448 -5.585 -15.867 1.00 90.38 105 ASN A O 1
ATOM 839 N N . GLU A 1 106 ? 0.782 -6.035 -17.693 1.00 90.56 106 GLU A N 1
ATOM 840 C CA . GLU A 1 106 ? 0.333 -7.429 -17.868 1.00 90.56 106 GLU A CA 1
ATOM 841 C C . GLU A 1 106 ? 0.690 -8.318 -16.669 1.00 90.56 106 GLU A C 1
ATOM 843 O O . GLU A 1 106 ? -0.168 -9.016 -16.114 1.00 90.56 106 GLU A O 1
ATOM 848 N N . PHE A 1 107 ? 1.934 -8.228 -16.196 1.00 89.50 107 PHE A N 1
ATOM 849 C CA . PHE A 1 107 ? 2.382 -8.932 -14.996 1.00 89.50 107 PHE A CA 1
ATOM 850 C C . PHE A 1 107 ? 1.544 -8.539 -13.770 1.00 89.50 107 PHE A C 1
ATOM 852 O O . PHE A 1 107 ? 1.028 -9.390 -13.039 1.00 89.50 107 PHE A O 1
ATOM 859 N N . SER A 1 108 ? 1.328 -7.236 -13.571 1.00 88.94 108 SER A N 1
ATOM 860 C CA . SER A 1 108 ? 0.530 -6.728 -12.453 1.00 88.94 108 SER A CA 1
ATOM 861 C C . SER A 1 108 ? -0.950 -7.103 -12.557 1.00 88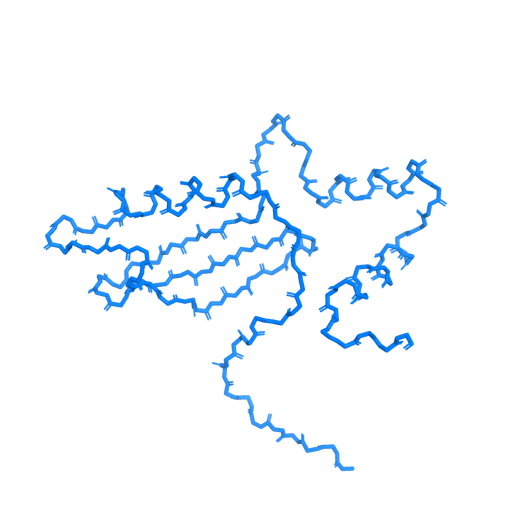.94 108 SER A C 1
ATOM 863 O O . SER A 1 108 ? -1.607 -7.272 -11.528 1.00 88.94 108 SER A O 1
ATOM 865 N N . ALA A 1 109 ? -1.501 -7.206 -13.770 1.00 86.38 109 ALA A N 1
ATOM 866 C CA . ALA A 1 109 ? -2.871 -7.648 -13.997 1.00 86.38 109 ALA A CA 1
ATOM 867 C C . ALA A 1 109 ? -3.023 -9.120 -13.597 1.00 86.38 109 ALA A C 1
ATOM 869 O O . ALA A 1 109 ? -3.976 -9.461 -12.898 1.00 86.38 109 ALA A O 1
ATOM 870 N N . SER A 1 110 ? -2.028 -9.946 -13.926 1.00 85.62 110 SER A N 1
ATOM 871 C CA . SER A 1 110 ? -1.981 -11.364 -13.556 1.00 85.62 110 SER A CA 1
ATOM 872 C C . SER A 1 110 ? -1.944 -11.552 -12.035 1.00 85.62 110 SER A C 1
ATOM 874 O O . SER A 1 110 ? -2.761 -12.289 -11.490 1.00 85.62 110 SER A O 1
ATOM 876 N N . ILE A 1 111 ? -1.103 -10.798 -11.314 1.00 85.75 111 ILE A N 1
ATOM 877 C CA . ILE A 1 111 ? -1.058 -10.828 -9.835 1.00 85.75 111 ILE A CA 1
ATOM 878 C C . ILE A 1 111 ? -2.389 -10.394 -9.202 1.00 85.75 111 ILE A C 1
ATOM 880 O O . ILE A 1 111 ? -2.799 -10.918 -8.162 1.00 85.75 111 ILE A O 1
ATOM 884 N N . ARG A 1 112 ? -3.054 -9.401 -9.801 1.00 79.69 112 ARG A N 1
ATOM 885 C CA . ARG A 1 112 ? -4.332 -8.869 -9.308 1.00 79.69 112 ARG A CA 1
ATOM 886 C C . ARG A 1 112 ? -5.520 -9.767 -9.653 1.00 79.69 112 ARG A C 1
ATOM 888 O O . ARG A 1 112 ? -6.559 -9.635 -9.011 1.00 79.69 112 ARG A O 1
ATOM 895 N N . SER A 1 113 ? -5.396 -10.645 -10.643 1.00 74.38 113 SER A N 1
ATOM 896 C CA . SER A 1 113 ? -6.454 -11.577 -11.023 1.00 74.38 113 SER A CA 1
ATOM 897 C C . SER A 1 113 ? -6.580 -12.719 -10.006 1.00 74.38 113 SER A C 1
ATOM 899 O O . SER A 1 113 ? -5.592 -13.179 -9.440 1.00 74.38 113 SER A O 1
ATOM 901 N N . HIS A 1 114 ? -7.815 -13.140 -9.719 1.00 57.34 114 HIS A N 1
ATOM 902 C CA . HIS A 1 114 ? -8.095 -14.181 -8.720 1.00 57.34 114 HIS A CA 1
ATOM 903 C C . HIS A 1 114 ? -8.081 -15.604 -9.309 1.00 57.34 114 HIS A C 1
ATOM 905 O O . HIS A 1 114 ? -7.953 -16.561 -8.552 1.00 57.34 114 HIS A O 1
ATOM 911 N N . ASN A 1 115 ? -8.172 -15.720 -10.642 1.00 47.47 115 ASN A N 1
ATOM 912 C CA . ASN A 1 115 ? -8.162 -16.969 -11.401 1.00 47.47 115 ASN A CA 1
ATOM 913 C C . ASN A 1 115 ? -7.082 -16.887 -12.481 1.00 47.47 115 ASN A C 1
ATOM 915 O O . ASN A 1 115 ? -7.277 -16.229 -13.502 1.00 47.47 115 ASN A O 1
ATOM 919 N N . PHE A 1 116 ? -5.963 -17.563 -12.251 1.0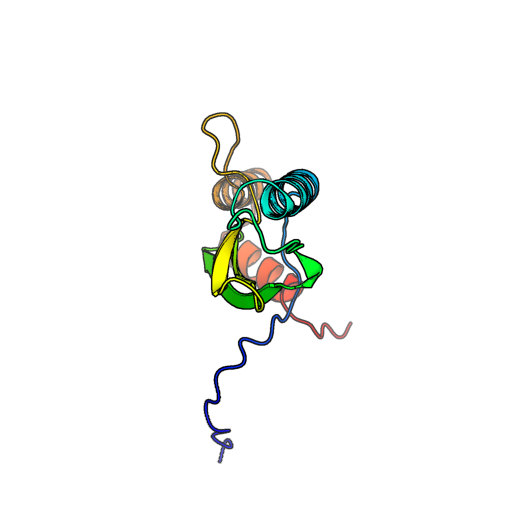0 44.22 116 PHE A N 1
ATOM 920 C CA . PHE A 1 116 ? -4.976 -17.841 -13.284 1.00 44.22 116 PHE A CA 1
ATOM 921 C C . PHE A 1 116 ? -4.976 -19.358 -13.485 1.00 44.22 116 PHE A C 1
ATOM 923 O O . PHE A 1 116 ? -4.535 -20.090 -12.601 1.00 44.22 116 PHE A O 1
ATOM 930 N N . PHE A 1 117 ? -5.567 -19.825 -14.587 1.00 36.03 117 PHE A N 1
ATOM 931 C CA . PHE A 1 117 ? -5.442 -21.218 -15.011 1.00 36.03 117 PHE A CA 1
ATOM 932 C C . PHE A 1 117 ? -4.072 -21.361 -15.679 1.00 36.03 117 PHE A C 1
ATOM 934 O O . PHE A 1 117 ? -3.827 -20.733 -16.709 1.00 36.03 117 PHE A O 1
ATOM 941 N N . LEU A 1 118 ? -3.187 -22.131 -15.048 1.00 42.03 118 LEU A N 1
ATOM 942 C CA . LEU A 1 118 ? -2.114 -22.833 -15.748 1.00 42.03 118 LEU A CA 1
ATOM 943 C C . LEU A 1 118 ? -2.658 -24.184 -16.209 1.00 42.03 118 LEU A C 1
ATOM 945 O O . LEU A 1 118 ? -3.424 -24.784 -15.419 1.00 42.03 118 LEU A O 1
#

Organism: NCBI:txid13131

Sequence (118 aa):
MIICISLHIYSVLFGRRIVDIKFIFDQILASNNKNHIKGFDCSFINSELIKETRKGFHCSWFFKCKMCNIETIIQSDIDDKNKIPINKAVANASIAVGIGYSQVNEFSASIRSHNFFL

pLDDT: mean 80.44, std 17.75, range [32.66, 95.75]

Radius of gyration: 17.89 Å; chains: 1; bounding box: 44×34×50 Å

Secondary structure (DSSP, 8-state):
--------------S-----HHHHHHHHHHHHHHSS-TTS---GGGEEEEEEEEETTEEEEEEEETTT--EEEEESS---TTS--HHHHHHHHHHHHT--HHHHHHHHHHHH-S----

Foldseek 3Di:
DPDPDDDDDDQPPAFDAQAPPVQQVVQQVCVQPPFADPPDNDHCVQKDWPDWDDDPRKIKTWIAGPPGRDIGIGIRDDPDPVDDPPVRVLVVVCVVVVHDPVVSVVVVVVRRDPDDDD